Protein AF-A0A2A4N5F2-F1 (afdb_monomer_lite)

Secondary structure (DSSP, 8-state):
---SHHHHHHHHHHHHHHHHHHHTT--TTS-----PPS-S-HHHHHHHHHHHHHHHHHHHHHHHHHHHHHHHHHTHHHHHHHHHHHHTTSTT--EEEEEE-HHHHHHHHTT--SSHHHHHHHHHHS--S---EEEEEEEEE-TTTTTPEEEEEEEEEE--

Foldseek 3Di:
DPDPPVVVVVVVVVVVVVVVVVVVDDPVPDDDDDPDDDDDDVPVVVVVVVVVVVVVVVVSVVVVLVVQCVVLVVVAPVSNVVSLVVCVPPPPRFKDKDFFAPVLVVCVVVVVDPAVVVSVVVRVPDPDPDRQKMWMKGWDFDPVPPGDTGIGTDDMGGRD

Radius of gyration: 21.72 Å; chains: 1; bounding box: 64×38×48 Å

pLDDT: mean 71.68, std 21.58, range [31.59, 96.94]

Structure (mmCIF, N/CA/C/O backbone):
data_AF-A0A2A4N5F2-F1
#
_entry.id   AF-A0A2A4N5F2-F1
#
loop_
_atom_site.group_PDB
_atom_site.id
_atom_site.type_symbol
_atom_site.label_atom_id
_atom_site.label_alt_id
_atom_site.label_comp_id
_atom_site.label_asym_id
_atom_site.label_entity_id
_atom_site.label_seq_id
_atom_site.pdbx_PDB_ins_code
_atom_site.Cartn_x
_atom_site.Cartn_y
_atom_site.Cartn_z
_atom_site.occupancy
_atom_site.B_iso_or_equiv
_atom_site.auth_seq_id
_atom_site.auth_comp_id
_atom_site.auth_asym_id
_atom_site.auth_atom_id
_atom_site.pdbx_PDB_model_num
ATOM 1 N N . MET A 1 1 ? 19.653 -23.773 14.027 1.00 37.72 1 MET A N 1
ATOM 2 C CA . MET A 1 1 ? 19.867 -23.355 12.624 1.00 37.72 1 MET A CA 1
ATOM 3 C C . MET A 1 1 ? 19.756 -21.825 12.541 1.00 37.72 1 MET A C 1
ATOM 5 O O . MET A 1 1 ? 18.744 -21.321 12.099 1.00 37.72 1 MET A O 1
ATOM 9 N N . TYR A 1 2 ? 20.758 -21.073 13.028 1.00 33.44 2 TYR A N 1
ATOM 10 C CA . TYR A 1 2 ? 20.730 -19.591 13.103 1.00 33.44 2 TYR A CA 1
ATOM 11 C C . TYR A 1 2 ? 22.106 -18.979 12.778 1.00 33.44 2 TYR A C 1
ATOM 13 O O . TYR A 1 2 ? 22.687 -18.255 13.579 1.00 33.44 2 TYR A O 1
ATOM 21 N N . ARG A 1 3 ? 22.701 -19.325 11.627 1.00 31.59 3 ARG A N 1
ATOM 22 C CA . ARG A 1 3 ? 24.063 -18.856 11.278 1.00 31.59 3 ARG A CA 1
ATOM 23 C C . ARG A 1 3 ? 24.206 -18.253 9.873 1.00 31.59 3 ARG A C 1
ATOM 25 O O . ARG A 1 3 ? 25.315 -17.908 9.480 1.00 31.59 3 ARG A O 1
ATOM 32 N N . LEU A 1 4 ? 23.103 -18.080 9.141 1.00 35.56 4 LEU A N 1
ATOM 33 C CA . LEU A 1 4 ? 23.112 -17.549 7.767 1.00 35.56 4 LEU A CA 1
ATOM 34 C C . LEU A 1 4 ? 22.687 -16.073 7.661 1.00 35.56 4 LEU A C 1
ATOM 36 O O . LEU A 1 4 ? 23.169 -15.375 6.776 1.00 35.56 4 LEU A O 1
ATOM 40 N N . ILE A 1 5 ? 21.899 -15.555 8.609 1.00 41.53 5 ILE A N 1
ATOM 41 C CA . ILE A 1 5 ? 21.384 -14.171 8.565 1.00 41.53 5 ILE A CA 1
ATOM 42 C C . ILE A 1 5 ? 22.496 -13.138 8.853 1.00 41.53 5 ILE A C 1
ATOM 44 O O . ILE A 1 5 ? 22.580 -12.100 8.206 1.00 41.53 5 ILE A O 1
ATOM 48 N N . GLY A 1 6 ? 23.439 -13.446 9.752 1.00 35.34 6 GLY A N 1
ATOM 49 C CA . GLY A 1 6 ? 24.455 -12.479 10.198 1.00 35.34 6 GLY A CA 1
ATOM 50 C C . GLY A 1 6 ? 25.609 -12.190 9.224 1.00 35.34 6 GLY A C 1
ATOM 51 O O . GLY A 1 6 ? 26.359 -11.243 9.448 1.00 35.34 6 GLY A O 1
ATOM 52 N N . LYS A 1 7 ? 25.814 -12.994 8.170 1.00 42.78 7 LYS A N 1
ATOM 53 C CA . LYS A 1 7 ? 26.859 -12.723 7.155 1.00 42.78 7 LYS A CA 1
ATOM 54 C C . LYS A 1 7 ? 26.345 -11.834 6.021 1.00 42.78 7 LYS A C 1
ATOM 56 O O . LYS A 1 7 ? 27.071 -10.943 5.597 1.00 42.78 7 LYS A O 1
ATOM 61 N N . SER A 1 8 ? 25.101 -12.044 5.591 1.00 41.69 8 SER A N 1
ATOM 62 C CA . SER A 1 8 ? 24.450 -11.228 4.559 1.00 41.69 8 SER A CA 1
ATOM 63 C C . SER A 1 8 ? 24.209 -9.793 5.044 1.00 41.69 8 SER A C 1
ATOM 65 O O . SER A 1 8 ? 24.555 -8.852 4.337 1.00 41.69 8 SER A O 1
ATOM 67 N N . LEU A 1 9 ? 23.760 -9.620 6.296 1.00 44.53 9 LEU A N 1
ATOM 68 C CA . LEU A 1 9 ? 23.542 -8.294 6.887 1.00 44.53 9 LEU A CA 1
ATOM 69 C C . LEU A 1 9 ? 24.827 -7.451 6.981 1.00 44.53 9 LEU A C 1
ATOM 71 O O . LEU A 1 9 ? 24.794 -6.259 6.702 1.00 44.53 9 LEU A O 1
ATOM 75 N N . ARG A 1 10 ? 25.970 -8.057 7.345 1.00 44.69 10 ARG A N 1
ATOM 76 C CA . ARG A 1 10 ? 27.255 -7.338 7.459 1.00 44.69 10 ARG A CA 1
ATOM 77 C C . ARG A 1 10 ? 27.772 -6.841 6.110 1.00 44.69 10 ARG A C 1
ATOM 79 O O . ARG A 1 10 ? 28.053 -5.658 5.982 1.00 44.69 10 ARG A O 1
ATOM 86 N N . HIS A 1 11 ? 27.805 -7.712 5.101 1.00 49.88 11 HIS A N 1
ATOM 87 C CA . HIS A 1 11 ? 28.206 -7.318 3.746 1.00 49.88 11 HIS A CA 1
ATOM 88 C C . HIS A 1 11 ? 27.310 -6.217 3.159 1.00 49.88 11 HIS A C 1
ATOM 90 O O . HIS A 1 11 ? 27.779 -5.369 2.407 1.00 49.88 11 HIS A O 1
ATOM 96 N N . PHE A 1 12 ? 26.026 -6.212 3.515 1.00 48.84 12 PHE A N 1
ATOM 97 C CA . PHE A 1 12 ? 25.067 -5.229 3.028 1.00 48.84 12 PHE A CA 1
ATOM 98 C C . PHE A 1 12 ? 25.164 -3.870 3.739 1.00 48.84 12 PHE A C 1
ATOM 100 O O . PHE A 1 12 ? 25.027 -2.833 3.092 1.00 48.84 12 PHE A O 1
ATOM 107 N N . LEU A 1 13 ? 25.448 -3.847 5.046 1.00 52.41 13 LEU A N 1
ATOM 108 C CA . LEU A 1 13 ? 25.746 -2.607 5.776 1.00 52.41 13 LEU A CA 1
ATOM 109 C C . LEU A 1 13 ? 27.029 -1.943 5.252 1.00 52.41 13 LEU A C 1
ATOM 111 O O . LEU A 1 13 ? 27.042 -0.729 5.033 1.00 52.41 13 LEU A O 1
ATOM 115 N N . ASP A 1 14 ? 28.061 -2.742 4.968 1.00 55.38 14 ASP A N 1
ATOM 116 C CA . ASP A 1 14 ? 29.290 -2.268 4.320 1.00 55.38 14 ASP A CA 1
ATOM 117 C C . ASP A 1 14 ? 28.988 -1.669 2.937 1.00 55.38 14 ASP A C 1
ATOM 119 O O . ASP A 1 14 ? 29.508 -0.614 2.573 1.00 55.38 14 ASP A O 1
ATOM 123 N N . PHE A 1 15 ? 28.068 -2.279 2.188 1.00 54.47 15 PHE A N 1
ATOM 124 C CA . PHE A 1 15 ? 27.641 -1.778 0.886 1.00 54.47 15 PHE A CA 1
ATOM 125 C C . PHE A 1 15 ? 26.790 -0.491 0.962 1.00 54.47 15 PHE A C 1
ATOM 127 O O . PHE A 1 15 ? 27.029 0.441 0.192 1.00 54.47 15 PHE A O 1
ATOM 134 N N . LYS A 1 16 ? 25.855 -0.369 1.921 1.00 50.53 16 LYS A N 1
ATOM 135 C CA . LYS A 1 16 ? 25.121 0.889 2.196 1.00 50.53 16 LYS A CA 1
ATOM 136 C C . LYS A 1 16 ? 26.089 2.035 2.529 1.00 50.53 16 LYS A C 1
ATOM 138 O O . LYS A 1 16 ? 25.914 3.150 2.037 1.00 50.53 16 LYS A O 1
ATOM 143 N N . SER A 1 17 ? 27.131 1.752 3.315 1.00 54.84 17 SER A N 1
ATOM 144 C CA . SER A 1 17 ? 28.206 2.705 3.625 1.00 54.84 17 SER A CA 1
ATOM 145 C C . SER A 1 17 ? 28.977 3.134 2.367 1.00 54.84 17 SER A C 1
ATOM 147 O O . SER A 1 17 ? 29.150 4.330 2.124 1.00 54.84 17 SER A O 1
ATOM 149 N N . LEU A 1 18 ? 29.357 2.182 1.504 1.00 53.16 18 LEU A N 1
ATOM 150 C CA . LEU A 1 18 ? 30.004 2.474 0.219 1.00 53.16 18 LEU A CA 1
ATOM 151 C C . LEU A 1 18 ? 29.131 3.353 -0.691 1.00 53.16 18 LEU A C 1
ATOM 153 O O . LEU A 1 18 ? 29.631 4.320 -1.2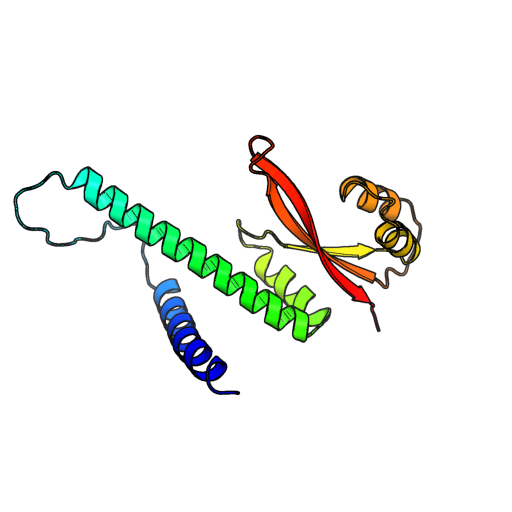60 1.00 53.16 18 LEU A O 1
ATOM 157 N N . LEU A 1 19 ? 27.827 3.089 -0.793 1.00 50.78 19 LEU A N 1
ATOM 158 C CA . LEU A 1 19 ? 26.925 3.889 -1.628 1.00 50.78 19 LEU A CA 1
ATOM 159 C C . LEU A 1 19 ? 26.701 5.312 -1.115 1.00 50.78 19 LEU A C 1
ATOM 161 O O . LEU A 1 19 ? 26.592 6.233 -1.924 1.00 50.78 19 LEU A O 1
ATOM 165 N N . ASN A 1 20 ? 26.656 5.517 0.202 1.00 51.72 20 ASN A N 1
ATOM 166 C CA . ASN A 1 20 ? 26.585 6.865 0.772 1.00 51.72 20 ASN A CA 1
ATOM 167 C C . ASN A 1 20 ? 27.837 7.685 0.426 1.00 51.72 20 ASN A C 1
ATOM 169 O O . ASN A 1 20 ? 27.733 8.883 0.168 1.00 51.72 20 ASN A O 1
ATOM 173 N N . ASN A 1 21 ? 28.996 7.032 0.324 1.00 45.31 21 ASN A N 1
ATOM 174 C CA . ASN A 1 21 ? 30.224 7.667 -0.150 1.00 45.31 21 ASN A CA 1
ATOM 175 C C . ASN A 1 21 ? 30.192 7.940 -1.669 1.00 45.31 21 ASN A C 1
ATOM 177 O O . ASN A 1 21 ? 30.692 8.971 -2.110 1.00 45.31 21 ASN A O 1
ATOM 181 N N . VAL A 1 22 ? 29.556 7.074 -2.470 1.00 50.47 22 VAL A N 1
ATOM 182 C CA . VAL A 1 22 ? 29.429 7.241 -3.935 1.00 50.47 22 VAL A CA 1
ATOM 183 C C . VAL A 1 22 ? 28.393 8.305 -4.328 1.00 50.47 22 VAL A C 1
ATOM 185 O O . VAL A 1 22 ? 28.638 9.076 -5.257 1.00 50.47 22 VAL A O 1
ATOM 188 N N . LYS A 1 23 ? 27.269 8.424 -3.604 1.00 45.59 23 LYS A N 1
ATOM 189 C CA . LYS A 1 23 ? 26.252 9.479 -3.819 1.00 45.59 23 LYS A CA 1
ATOM 190 C C . LYS A 1 23 ? 26.819 10.899 -3.686 1.00 45.59 23 LYS A C 1
ATOM 192 O O . LYS A 1 23 ? 26.253 11.820 -4.264 1.00 45.59 23 LYS A O 1
ATOM 197 N N . ASN A 1 24 ? 27.943 11.062 -2.988 1.00 46.03 24 ASN A N 1
ATOM 198 C CA . ASN A 1 24 ? 28.620 12.345 -2.804 1.00 46.03 24 ASN A CA 1
ATOM 199 C C . ASN A 1 24 ? 29.729 12.625 -3.838 1.00 46.03 24 ASN A C 1
ATOM 201 O O . ASN A 1 24 ? 30.406 13.643 -3.714 1.00 46.03 24 ASN A O 1
ATOM 205 N N . GLY A 1 25 ? 29.954 11.755 -4.835 1.00 39.91 25 GLY A N 1
ATOM 206 C CA . GLY A 1 25 ? 31.175 11.842 -5.646 1.00 39.91 25 GLY A CA 1
ATOM 207 C C . GLY A 1 25 ? 31.132 11.321 -7.081 1.00 39.91 25 GLY A C 1
ATOM 208 O O . GLY A 1 25 ? 32.193 11.246 -7.694 1.00 39.91 25 GLY A O 1
ATOM 209 N N . PHE A 1 26 ? 29.974 10.975 -7.649 1.00 42.62 26 PHE A N 1
ATOM 210 C CA . PHE A 1 26 ? 29.913 10.544 -9.050 1.00 42.62 26 PHE A CA 1
ATOM 211 C C . PHE A 1 26 ? 29.409 11.662 -9.967 1.00 42.62 26 PHE A C 1
ATOM 213 O O . PHE A 1 26 ? 28.214 11.810 -10.217 1.00 42.62 26 PHE A O 1
ATOM 220 N N . ASP A 1 27 ? 30.347 12.471 -10.459 1.00 41.41 27 ASP A N 1
ATOM 221 C CA . ASP A 1 27 ? 30.099 13.451 -11.514 1.00 41.41 27 ASP A CA 1
ATOM 222 C C . ASP A 1 27 ? 29.898 12.714 -12.850 1.00 41.41 27 ASP A C 1
ATOM 224 O O . ASP A 1 27 ? 30.848 12.357 -13.547 1.00 41.41 27 ASP A O 1
ATOM 228 N N . THR A 1 28 ? 28.637 12.457 -13.205 1.00 47.81 28 THR A N 1
ATOM 229 C CA . THR A 1 28 ? 28.237 11.774 -14.448 1.00 47.81 28 THR A CA 1
ATOM 230 C C . THR A 1 28 ? 28.518 12.594 -15.714 1.00 47.81 28 THR A C 1
ATOM 232 O O . THR A 1 28 ? 28.169 12.154 -16.808 1.00 47.81 28 THR A O 1
ATOM 235 N N . SER A 1 29 ? 29.105 13.793 -15.604 1.00 41.56 29 SER A N 1
ATOM 236 C CA . SER A 1 29 ? 29.435 14.644 -16.753 1.00 41.56 29 SER A CA 1
ATOM 237 C C . SER A 1 29 ? 30.760 14.289 -17.435 1.00 41.56 29 SER A C 1
ATOM 239 O O . SER A 1 29 ? 31.066 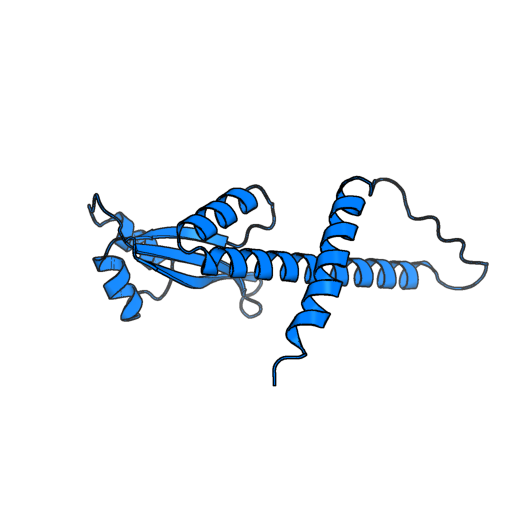14.846 -18.492 1.00 41.56 29 SER A O 1
ATOM 241 N N . LYS A 1 30 ? 31.546 13.354 -16.878 1.00 41.03 30 LYS A N 1
ATOM 242 C CA . LYS A 1 30 ? 32.834 12.939 -17.449 1.00 41.03 30 LYS A CA 1
ATOM 243 C C . LYS A 1 30 ? 32.856 11.442 -17.774 1.00 41.03 30 LYS A C 1
ATOM 245 O O . LYS A 1 30 ? 32.517 10.632 -16.913 1.00 41.03 30 LYS A O 1
ATOM 250 N N . PRO A 1 31 ? 33.273 11.050 -18.993 1.00 39.03 31 PRO A N 1
ATOM 251 C CA . PRO A 1 31 ? 33.452 9.643 -19.330 1.00 39.03 31 PRO A CA 1
ATOM 252 C C . PRO A 1 31 ? 34.542 9.025 -18.444 1.00 39.03 31 PRO A C 1
ATOM 254 O O . PRO A 1 31 ? 35.573 9.652 -18.195 1.00 39.03 31 PRO A O 1
ATOM 257 N N . LEU A 1 32 ? 34.326 7.791 -17.975 1.00 42.25 32 LEU A N 1
ATOM 258 C CA . LEU A 1 32 ? 35.373 7.034 -17.291 1.00 42.25 32 LEU A CA 1
ATOM 259 C C . LEU A 1 32 ? 36.506 6.731 -18.277 1.00 42.25 32 LEU A C 1
ATOM 261 O O . LEU A 1 32 ? 36.336 5.952 -19.214 1.00 42.25 32 LEU A O 1
ATOM 265 N N . SER A 1 33 ? 37.681 7.305 -18.037 1.00 35.84 33 SER A N 1
ATOM 266 C CA . SER A 1 33 ? 38.900 6.940 -18.755 1.00 35.84 33 SER A CA 1
ATOM 267 C C . SER A 1 33 ? 39.417 5.595 -18.241 1.00 35.84 33 SER A C 1
ATOM 269 O O . SER A 1 33 ? 40.090 5.542 -17.213 1.00 35.84 33 SER A O 1
ATOM 271 N N . ILE A 1 34 ? 39.117 4.505 -18.949 1.00 40.62 34 ILE A N 1
ATOM 272 C CA . ILE A 1 34 ? 39.754 3.200 -18.723 1.00 40.62 34 ILE A CA 1
ATOM 273 C C . ILE A 1 34 ? 40.867 3.047 -19.773 1.00 40.62 34 ILE A C 1
ATOM 275 O O . ILE A 1 34 ? 40.564 3.099 -20.967 1.00 40.62 34 ILE A O 1
ATOM 279 N N . PRO A 1 35 ? 42.148 2.881 -19.388 1.00 34.69 35 PRO A N 1
ATOM 280 C CA . PRO A 1 35 ? 43.236 2.719 -20.342 1.00 34.69 35 PRO A CA 1
ATOM 281 C C . PRO A 1 35 ? 43.181 1.302 -20.926 1.00 34.69 35 PRO A C 1
ATOM 283 O O . PRO A 1 35 ? 43.784 0.371 -20.401 1.00 34.69 35 PRO A O 1
ATOM 286 N N . MET A 1 36 ? 42.420 1.126 -22.002 1.00 38.59 36 MET A N 1
ATOM 287 C CA . MET A 1 36 ? 42.421 -0.103 -22.793 1.00 38.59 36 MET A CA 1
ATOM 288 C C . MET A 1 36 ? 43.436 0.062 -23.927 1.00 38.59 36 MET A C 1
ATOM 290 O O . MET A 1 36 ? 43.326 0.979 -24.741 1.00 38.59 36 MET A O 1
ATOM 294 N N . GLY A 1 37 ? 44.457 -0.798 -23.932 1.00 38.69 37 GLY A N 1
ATOM 295 C CA . GLY A 1 37 ? 45.488 -0.852 -24.968 1.00 38.69 37 GLY A CA 1
ATOM 296 C C . GLY A 1 37 ? 44.923 -1.118 -26.371 1.00 38.69 37 GLY A C 1
ATOM 297 O O . GLY A 1 37 ? 43.734 -1.401 -26.533 1.00 38.69 37 GLY A O 1
ATOM 298 N N . PRO A 1 38 ? 45.765 -1.003 -27.409 1.00 47.34 38 PRO A 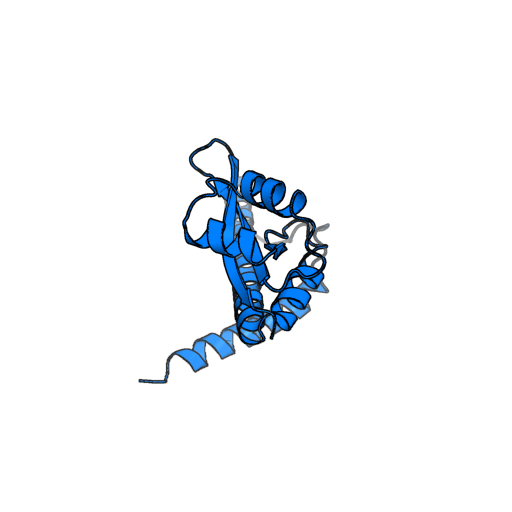N 1
ATOM 299 C CA . PRO A 1 38 ? 45.297 -0.984 -28.782 1.00 47.34 38 PRO A CA 1
ATOM 300 C C . PRO A 1 38 ? 44.776 -2.367 -29.188 1.00 47.34 38 PRO A C 1
ATOM 302 O O . PRO A 1 38 ? 45.405 -3.374 -28.872 1.00 47.34 38 PRO A O 1
ATOM 305 N N . LEU A 1 39 ? 43.705 -2.365 -29.992 1.00 48.00 39 LEU A N 1
ATOM 306 C CA . LEU A 1 39 ? 43.138 -3.474 -30.784 1.00 48.00 39 LEU A CA 1
ATOM 307 C C . LEU A 1 39 ? 41.941 -4.223 -30.162 1.00 48.00 39 LEU A C 1
ATOM 309 O O . LEU A 1 39 ? 42.124 -5.269 -29.546 1.00 48.00 39 LEU A O 1
ATOM 313 N N . SER A 1 40 ? 40.711 -3.740 -30.422 1.00 43.97 40 SER A N 1
ATOM 314 C CA . SER A 1 40 ? 39.467 -4.518 -30.695 1.00 43.97 40 SER A CA 1
ATOM 315 C C . SER A 1 40 ? 38.223 -3.599 -30.686 1.00 43.97 40 SER A C 1
ATOM 317 O O . SER A 1 40 ? 38.358 -2.454 -30.265 1.00 43.97 40 SER A O 1
ATOM 319 N N . PRO A 1 41 ? 37.036 -3.998 -31.199 1.00 39.53 41 PRO A N 1
ATOM 320 C CA . PRO A 1 41 ? 35.898 -3.088 -31.405 1.00 39.53 41 PRO A CA 1
ATOM 321 C C . PRO A 1 41 ? 35.268 -2.663 -30.063 1.00 39.53 41 PRO A C 1
ATOM 323 O O . PRO A 1 41 ? 34.353 -3.294 -29.545 1.00 39.53 41 PRO A O 1
ATOM 326 N N . ILE A 1 42 ? 35.805 -1.588 -29.478 1.00 41.12 42 ILE A N 1
ATOM 327 C CA . ILE A 1 42 ? 35.524 -1.115 -28.110 1.00 41.12 42 ILE A CA 1
ATOM 328 C C . ILE A 1 42 ? 34.085 -0.600 -27.929 1.00 41.12 42 ILE A C 1
ATOM 330 O O . ILE A 1 42 ? 33.580 -0.621 -26.809 1.00 41.12 42 ILE A O 1
ATOM 334 N N . ASN A 1 43 ? 33.392 -0.187 -28.993 1.00 41.72 43 ASN A N 1
ATOM 335 C CA . ASN A 1 43 ? 32.075 0.446 -28.852 1.00 41.72 43 ASN A CA 1
ATOM 336 C C . ASN A 1 43 ? 30.997 -0.519 -28.324 1.00 41.72 43 ASN A C 1
ATOM 338 O O . ASN A 1 43 ? 30.219 -0.127 -27.456 1.00 41.72 43 ASN A O 1
ATOM 342 N N . ASP A 1 44 ? 30.994 -1.778 -28.773 1.00 46.53 44 ASP A N 1
ATOM 343 C CA . ASP A 1 44 ? 30.000 -2.766 -28.329 1.00 46.53 44 ASP A CA 1
ATOM 344 C C . ASP A 1 44 ? 30.311 -3.301 -26.926 1.00 46.53 44 ASP A C 1
ATOM 346 O O . ASP A 1 44 ? 29.411 -3.450 -26.103 1.00 46.53 44 ASP A O 1
ATOM 350 N N . LEU A 1 45 ? 31.589 -3.526 -26.601 1.00 42.19 45 LEU A N 1
ATOM 351 C CA . LEU A 1 45 ? 31.979 -4.047 -25.288 1.00 42.19 45 LEU A CA 1
ATOM 352 C C . LEU A 1 45 ? 31.836 -2.993 -24.181 1.00 42.19 45 LEU A C 1
ATOM 354 O O . LEU A 1 45 ? 31.374 -3.313 -23.088 1.00 42.19 45 LEU A O 1
ATOM 358 N N . ALA A 1 46 ? 32.171 -1.730 -24.462 1.00 43.41 46 ALA A N 1
ATOM 359 C CA . ALA A 1 46 ? 31.919 -0.633 -23.531 1.00 43.41 46 ALA A CA 1
ATOM 360 C C . ALA A 1 46 ? 30.412 -0.430 -23.305 1.00 43.41 46 ALA A C 1
ATOM 362 O O . ALA A 1 46 ? 29.992 -0.243 -22.164 1.00 43.41 46 ALA A O 1
ATOM 363 N N . GLY A 1 47 ? 29.595 -0.531 -24.362 1.00 42.28 47 GLY A N 1
ATOM 364 C CA . GLY A 1 47 ? 28.135 -0.454 -24.268 1.00 42.28 47 GLY A CA 1
ATOM 365 C C . GLY A 1 47 ? 27.531 -1.567 -23.407 1.00 42.28 47 GLY A C 1
ATOM 366 O O . GLY A 1 47 ? 26.717 -1.282 -22.530 1.00 42.28 47 GLY A O 1
ATOM 367 N N . VAL A 1 48 ? 27.973 -2.815 -23.599 1.00 46.31 48 VAL A N 1
ATOM 368 C CA . VAL A 1 48 ? 27.533 -3.974 -22.802 1.00 46.31 48 VAL A CA 1
ATOM 369 C C . VAL A 1 48 ? 27.967 -3.849 -21.341 1.00 46.31 48 VAL A C 1
ATOM 371 O O . VAL A 1 48 ? 27.151 -4.071 -20.450 1.00 46.31 48 VAL A O 1
ATOM 374 N N . LEU A 1 49 ? 29.209 -3.430 -21.074 1.00 44.16 49 LEU A N 1
ATOM 375 C CA . LEU A 1 49 ? 29.690 -3.221 -19.706 1.00 44.16 49 LEU A CA 1
ATOM 376 C C . LEU A 1 49 ? 28.904 -2.104 -19.005 1.00 44.16 49 LEU A C 1
ATOM 378 O O . LEU A 1 49 ? 28.428 -2.308 -17.893 1.00 44.16 49 LEU A O 1
ATOM 382 N N . ILE A 1 50 ? 28.694 -0.953 -19.654 1.00 51.22 50 ILE A N 1
ATOM 383 C CA . ILE A 1 50 ? 27.898 0.155 -19.094 1.00 51.22 50 ILE A CA 1
ATOM 384 C C . ILE A 1 50 ? 26.457 -0.286 -18.801 1.00 51.22 50 ILE A C 1
ATOM 386 O O . ILE A 1 50 ? 25.913 0.066 -17.753 1.00 51.22 50 ILE A O 1
ATOM 390 N N . GLN A 1 51 ? 25.835 -1.061 -19.694 1.00 49.09 51 GLN A N 1
ATOM 391 C CA . GLN A 1 51 ? 24.485 -1.590 -19.484 1.00 49.09 51 GLN A CA 1
ATOM 392 C C . GLN A 1 51 ? 24.432 -2.579 -18.320 1.00 49.09 51 GLN A C 1
ATOM 394 O O . GLN A 1 51 ? 23.533 -2.477 -17.491 1.00 49.09 51 GLN A O 1
ATOM 399 N N . GLN A 1 52 ? 25.403 -3.487 -18.217 1.00 52.75 52 GLN A N 1
ATOM 400 C CA . GLN A 1 52 ? 25.469 -4.452 -17.123 1.00 52.75 52 GLN A CA 1
ATOM 401 C C . GLN A 1 52 ? 25.664 -3.747 -15.774 1.00 52.75 52 GLN A C 1
ATOM 403 O O . GLN A 1 52 ? 24.869 -3.952 -14.864 1.00 52.75 52 GLN A O 1
ATOM 408 N N . TYR A 1 53 ? 26.610 -2.805 -15.685 1.00 57.38 53 TYR A N 1
ATOM 409 C CA . TYR A 1 53 ? 26.795 -1.976 -14.489 1.00 57.38 53 TYR A CA 1
ATOM 410 C C . TYR A 1 53 ? 25.543 -1.162 -14.127 1.00 57.38 53 TYR A C 1
ATOM 412 O O . TYR A 1 53 ? 25.245 -0.982 -12.948 1.00 57.38 53 TYR A O 1
ATOM 420 N N . SER A 1 54 ? 24.804 -0.666 -15.124 1.00 60.28 54 SER A N 1
ATOM 421 C CA . SER A 1 54 ? 23.569 0.096 -14.896 1.00 60.28 54 SER A CA 1
ATOM 422 C C . SER A 1 54 ? 22.428 -0.785 -14.385 1.00 60.28 54 SER A C 1
ATOM 424 O O . SER A 1 54 ? 21.715 -0.375 -13.470 1.00 60.28 54 SER A O 1
ATOM 426 N N . ASN A 1 55 ? 22.274 -1.989 -14.939 1.00 61.28 55 ASN A N 1
ATOM 427 C CA . ASN A 1 55 ? 21.261 -2.955 -14.513 1.00 61.28 55 ASN A CA 1
ATOM 428 C C . ASN A 1 55 ? 21.545 -3.468 -13.098 1.00 61.28 55 ASN A C 1
ATOM 430 O O . ASN A 1 55 ? 20.642 -3.456 -12.264 1.00 61.28 55 ASN A O 1
ATOM 434 N N . ASP A 1 56 ? 22.800 -3.817 -12.805 1.00 65.00 56 ASP A N 1
ATOM 435 C CA . ASP A 1 56 ? 23.227 -4.263 -11.475 1.00 65.00 56 ASP A CA 1
ATOM 436 C C . ASP A 1 56 ? 22.977 -3.164 -10.429 1.00 65.00 56 ASP A C 1
ATOM 438 O O . ASP A 1 56 ? 22.506 -3.423 -9.318 1.00 65.00 56 ASP A O 1
ATOM 442 N N . LEU A 1 57 ? 23.236 -1.903 -10.790 1.00 65.69 57 LEU A N 1
ATOM 443 C CA . LEU A 1 57 ? 22.977 -0.754 -9.926 1.00 65.69 57 LEU A CA 1
ATOM 444 C C . LEU A 1 57 ? 21.472 -0.515 -9.725 1.00 65.69 57 LEU A C 1
ATOM 446 O O . LEU A 1 57 ? 21.050 -0.186 -8.615 1.00 65.69 57 LEU A O 1
ATOM 450 N N . GLU A 1 58 ? 20.648 -0.691 -10.759 1.00 67.44 58 GLU A N 1
ATOM 451 C CA . GLU A 1 58 ? 19.194 -0.544 -10.657 1.00 67.44 58 GLU A CA 1
ATOM 452 C C . GLU A 1 58 ? 18.549 -1.650 -9.810 1.00 67.44 58 GLU A C 1
ATOM 454 O O . GLU A 1 58 ? 17.748 -1.333 -8.926 1.00 67.44 58 GLU A O 1
ATOM 459 N N . GLU A 1 59 ? 18.948 -2.909 -10.003 1.00 70.06 59 GLU A N 1
ATOM 460 C CA . GLU A 1 59 ? 18.526 -4.040 -9.166 1.00 70.06 59 GLU A CA 1
ATOM 461 C C . GLU A 1 59 ? 18.903 -3.799 -7.700 1.00 70.06 59 GLU A C 1
ATOM 463 O O . GLU A 1 59 ? 18.088 -3.960 -6.790 1.00 70.06 59 GLU A O 1
ATOM 468 N N . THR A 1 60 ? 20.117 -3.306 -7.470 1.00 67.31 60 THR A N 1
ATOM 469 C CA . THR A 1 60 ? 20.608 -3.012 -6.126 1.00 67.31 60 THR A CA 1
ATOM 470 C C . THR A 1 60 ? 19.826 -1.882 -5.446 1.00 67.31 60 THR A C 1
ATOM 472 O O . THR A 1 60 ? 19.515 -1.965 -4.254 1.00 67.31 60 THR A O 1
ATOM 475 N N . ILE A 1 61 ? 19.469 -0.826 -6.186 1.00 71.56 61 ILE A N 1
ATOM 476 C CA . ILE A 1 61 ? 18.588 0.233 -5.674 1.00 71.56 61 ILE A CA 1
ATOM 477 C C . ILE A 1 61 ? 17.216 -0.346 -5.319 1.00 71.56 61 ILE A C 1
ATOM 479 O O . ILE A 1 61 ? 16.667 -0.006 -4.272 1.00 71.56 61 ILE A O 1
ATOM 483 N N . GLU A 1 62 ? 16.661 -1.223 -6.156 1.00 76.88 62 GLU A N 1
ATOM 484 C CA . GLU A 1 62 ? 15.369 -1.850 -5.880 1.00 76.88 62 GLU A CA 1
ATOM 485 C C . GLU A 1 62 ? 15.422 -2.720 -4.617 1.00 76.88 62 GLU A C 1
ATOM 487 O O . GLU A 1 62 ? 14.534 -2.601 -3.772 1.00 76.88 62 GLU A O 1
ATOM 492 N N . MET A 1 63 ? 16.490 -3.499 -4.419 1.00 73.81 63 MET A N 1
ATOM 493 C CA . MET A 1 63 ? 16.710 -4.264 -3.185 1.00 73.81 63 MET A CA 1
ATOM 494 C C . MET A 1 63 ? 16.764 -3.374 -1.937 1.00 73.81 63 MET A C 1
ATOM 496 O O . MET A 1 63 ? 16.161 -3.711 -0.918 1.00 73.81 63 MET A O 1
ATOM 500 N N . LEU A 1 64 ? 17.458 -2.234 -2.007 1.00 74.69 64 LEU A N 1
ATOM 501 C CA . LEU A 1 64 ? 17.535 -1.280 -0.896 1.00 74.69 64 LEU A CA 1
ATOM 502 C C . LEU A 1 64 ? 16.156 -0.733 -0.525 1.00 74.69 64 LEU A C 1
ATOM 504 O O . LEU A 1 64 ? 15.807 -0.722 0.653 1.00 74.69 64 LEU A O 1
ATOM 508 N N . VAL A 1 65 ? 15.359 -0.354 -1.526 1.00 81.69 65 VAL A N 1
ATOM 509 C CA . VAL A 1 65 ? 13.992 0.142 -1.321 1.00 81.69 65 VAL A CA 1
ATOM 510 C C . VAL A 1 65 ? 13.091 -0.940 -0.715 1.00 81.69 65 VAL A C 1
ATOM 512 O O . VAL A 1 65 ? 12.304 -0.634 0.178 1.00 81.69 65 VAL A O 1
ATOM 515 N N . GLN A 1 66 ? 13.207 -2.204 -1.146 1.00 83.06 66 GLN A N 1
ATOM 516 C CA . GLN A 1 66 ? 12.443 -3.304 -0.536 1.00 83.06 66 GLN A CA 1
ATOM 517 C C . GLN A 1 66 ? 12.817 -3.524 0.933 1.00 83.06 66 GLN A C 1
ATOM 519 O O . GLN A 1 66 ? 11.934 -3.760 1.754 1.00 83.06 66 GLN A O 1
ATOM 524 N N . GLN A 1 67 ? 14.106 -3.439 1.271 1.00 80.56 67 GLN A N 1
ATOM 525 C CA . GLN A 1 67 ? 14.573 -3.607 2.646 1.00 80.56 67 GLN A CA 1
ATOM 526 C C . GLN A 1 67 ? 14.105 -2.457 3.544 1.00 80.56 67 GLN A C 1
ATOM 528 O O . GLN A 1 67 ? 13.580 -2.709 4.624 1.00 80.56 67 GLN A O 1
ATOM 533 N N . GLU A 1 68 ? 14.237 -1.209 3.087 1.00 84.69 68 GLU A N 1
ATOM 534 C CA . GLU A 1 68 ? 13.714 -0.042 3.812 1.00 84.69 68 GLU A CA 1
ATOM 535 C C . GLU A 1 68 ? 12.199 -0.141 4.013 1.00 84.69 68 GLU A C 1
ATOM 537 O O . GLU A 1 68 ? 11.691 0.188 5.082 1.00 84.69 68 GLU A O 1
ATOM 542 N N . LEU A 1 69 ? 11.467 -0.652 3.017 1.00 89.94 69 LEU A N 1
ATOM 543 C CA . LEU A 1 69 ? 10.041 -0.906 3.166 1.00 89.94 69 LEU A CA 1
ATOM 544 C C . LEU A 1 69 ? 9.751 -2.017 4.185 1.00 89.94 69 LEU A C 1
ATOM 546 O O . LEU A 1 69 ? 8.773 -1.916 4.923 1.00 89.94 69 LEU A O 1
ATOM 550 N N . ALA A 1 70 ? 10.546 -3.088 4.211 1.00 88.00 70 ALA A N 1
ATOM 551 C CA . ALA A 1 70 ? 10.382 -4.176 5.172 1.00 88.00 70 ALA A CA 1
ATOM 552 C C . ALA A 1 70 ? 10.601 -3.683 6.611 1.00 88.00 70 ALA A C 1
ATOM 554 O O . ALA A 1 70 ? 9.744 -3.916 7.459 1.00 88.00 70 ALA A O 1
ATOM 555 N N . GLU A 1 71 ? 11.673 -2.923 6.846 1.00 86.62 71 GLU A N 1
ATOM 556 C CA . GLU A 1 71 ? 11.956 -2.257 8.127 1.00 86.62 71 GLU A CA 1
ATOM 557 C C . GLU A 1 71 ? 10.800 -1.318 8.520 1.00 86.62 71 GLU A C 1
ATOM 559 O O . GLU A 1 71 ? 10.258 -1.403 9.621 1.00 86.62 71 GLU A O 1
ATOM 564 N N . ALA A 1 72 ? 10.312 -0.504 7.579 1.00 90.00 72 ALA A N 1
ATOM 565 C CA . ALA A 1 72 ? 9.171 0.378 7.809 1.00 90.00 72 ALA A CA 1
ATOM 566 C C . ALA A 1 72 ? 7.872 -0.377 8.151 1.00 90.00 72 ALA A C 1
ATOM 568 O O . ALA A 1 72 ? 7.077 0.102 8.960 1.00 90.00 72 ALA A O 1
ATOM 569 N N . LYS A 1 73 ? 7.634 -1.552 7.547 1.00 92.06 73 LYS A N 1
ATOM 570 C CA . LYS A 1 73 ? 6.482 -2.415 7.862 1.00 92.06 73 LYS A CA 1
ATOM 571 C C . LYS A 1 73 ? 6.583 -3.000 9.276 1.00 92.06 73 LYS A C 1
ATOM 573 O O . LYS A 1 73 ? 5.546 -3.123 9.927 1.00 92.06 73 LYS A O 1
ATOM 578 N N . GLU A 1 74 ? 7.785 -3.323 9.760 1.00 92.00 74 GLU A N 1
ATOM 579 C CA . GLU A 1 74 ? 8.013 -3.771 11.146 1.00 92.00 74 GLU A CA 1
ATOM 580 C C . GLU A 1 74 ? 7.714 -2.660 12.166 1.00 92.00 74 GLU A C 1
ATOM 582 O O . GLU A 1 74 ? 7.127 -2.921 13.215 1.00 92.00 74 GLU A O 1
ATOM 587 N N . GLU A 1 75 ? 8.021 -1.407 11.826 1.00 91.31 75 GLU A N 1
ATOM 588 C CA . GLU A 1 75 ? 7.670 -0.219 12.619 1.00 91.31 75 GLU A CA 1
ATOM 589 C C . GLU A 1 75 ? 6.172 0.161 12.546 1.00 91.31 75 GLU A C 1
ATOM 591 O O . GLU A 1 75 ? 5.706 1.090 13.217 1.00 91.31 75 GLU A O 1
ATOM 596 N N . GLY A 1 76 ? 5.389 -0.555 11.734 1.00 92.50 76 GLY A N 1
ATOM 597 C CA . GLY A 1 76 ? 3.953 -0.357 11.576 1.00 92.50 76 GLY A CA 1
ATOM 598 C C . GLY A 1 76 ? 3.582 0.888 10.762 1.00 92.50 76 GLY A C 1
ATOM 599 O O . GLY A 1 76 ? 4.338 1.379 9.926 1.00 92.50 76 GLY A O 1
ATOM 600 N N . LEU A 1 77 ? 2.369 1.412 10.983 1.00 94.38 77 LEU A N 1
ATOM 601 C CA . LEU A 1 77 ? 1.805 2.483 10.146 1.00 94.38 77 LEU A CA 1
ATOM 602 C C . LEU A 1 77 ? 2.679 3.748 10.122 1.00 94.38 77 LEU A C 1
ATOM 604 O O . LEU A 1 77 ? 2.815 4.369 9.071 1.00 94.38 77 LEU A O 1
ATOM 608 N N . LYS A 1 78 ? 3.283 4.119 11.258 1.00 93.06 78 LYS A N 1
ATOM 609 C CA . LYS A 1 78 ? 4.150 5.303 11.344 1.00 93.06 78 LYS A CA 1
ATOM 610 C C . LYS A 1 78 ? 5.420 5.139 10.507 1.00 93.06 78 LYS A C 1
ATOM 612 O O . LYS A 1 78 ? 5.748 6.049 9.751 1.00 93.06 78 LYS A O 1
ATOM 617 N N . GLY A 1 79 ? 6.079 3.981 10.584 1.00 92.81 79 GLY A N 1
ATOM 618 C CA . GLY A 1 79 ? 7.260 3.689 9.768 1.00 92.81 79 GLY A CA 1
ATOM 619 C C . GLY A 1 79 ? 6.940 3.743 8.277 1.00 92.81 79 GLY A C 1
ATOM 620 O O . GLY A 1 79 ? 7.625 4.415 7.506 1.00 92.81 79 GLY A O 1
ATOM 621 N N . VAL A 1 80 ? 5.825 3.130 7.864 1.00 93.88 80 VAL A N 1
ATOM 622 C CA . VAL A 1 80 ? 5.378 3.161 6.461 1.00 93.88 80 VAL A CA 1
ATOM 623 C C . VAL A 1 80 ? 5.018 4.573 5.990 1.00 93.88 80 VAL A C 1
ATOM 625 O O . VAL A 1 80 ? 5.351 4.936 4.862 1.00 93.88 80 VAL A O 1
ATOM 628 N N . GLN A 1 81 ? 4.390 5.399 6.832 1.00 93.25 81 GLN A N 1
ATOM 629 C CA . GLN A 1 81 ? 4.138 6.810 6.515 1.00 93.25 81 GLN A CA 1
ATOM 630 C C . GLN A 1 81 ? 5.445 7.566 6.253 1.00 93.25 81 GLN A C 1
ATOM 632 O O . GLN A 1 81 ? 5.558 8.251 5.236 1.00 93.25 81 GLN A O 1
ATOM 637 N N . SER A 1 82 ? 6.444 7.401 7.124 1.00 91.00 82 SER A N 1
ATOM 638 C CA . SER A 1 82 ? 7.769 8.004 6.952 1.00 91.00 82 SER A CA 1
ATOM 639 C C . SER A 1 82 ? 8.468 7.505 5.688 1.00 91.00 82 SER A C 1
ATOM 641 O O . SER A 1 82 ? 9.009 8.312 4.933 1.00 91.00 82 SER A O 1
ATOM 643 N N . PHE A 1 83 ? 8.408 6.202 5.406 1.00 90.81 83 PHE A N 1
ATOM 644 C CA . PHE A 1 83 ? 8.963 5.615 4.187 1.00 90.81 83 PHE A CA 1
ATOM 645 C C . PHE A 1 83 ? 8.343 6.221 2.921 1.00 90.81 83 PHE A C 1
ATOM 647 O O . PHE A 1 83 ? 9.078 6.670 2.038 1.00 90.81 83 PHE A O 1
ATOM 654 N N . VAL A 1 84 ? 7.008 6.271 2.829 1.00 91.06 84 VAL A N 1
ATOM 655 C CA . VAL A 1 84 ? 6.308 6.822 1.655 1.00 91.06 84 VAL A CA 1
ATOM 656 C C . VAL A 1 84 ? 6.596 8.315 1.506 1.00 91.06 84 VAL A C 1
ATOM 658 O O . VAL A 1 84 ? 6.898 8.768 0.402 1.00 91.06 84 VAL A O 1
ATOM 661 N N . TYR A 1 85 ? 6.579 9.072 2.606 1.00 86.94 85 TYR A N 1
ATOM 662 C CA . TYR A 1 85 ? 6.911 10.496 2.601 1.00 86.94 85 TYR A CA 1
ATOM 663 C C . TYR A 1 85 ? 8.335 10.752 2.089 1.00 86.94 85 TYR A C 1
ATOM 665 O O . TYR A 1 85 ? 8.526 11.556 1.177 1.00 86.94 85 TYR A O 1
ATOM 673 N N . ASN A 1 86 ? 9.329 10.023 2.599 1.00 80.81 86 ASN A N 1
ATOM 674 C CA . ASN A 1 86 ? 10.730 10.191 2.205 1.00 80.81 86 ASN A CA 1
ATOM 675 C C . ASN A 1 86 ? 10.986 9.783 0.748 1.00 80.81 86 ASN A C 1
ATOM 677 O O . ASN A 1 86 ? 11.812 10.391 0.067 1.00 80.81 86 ASN A O 1
ATOM 681 N N . ASN A 1 87 ? 10.254 8.787 0.248 1.00 74.69 87 ASN A N 1
ATOM 682 C CA . ASN A 1 87 ? 10.395 8.316 -1.125 1.00 74.69 87 ASN A CA 1
ATOM 683 C C . ASN A 1 87 ? 9.571 9.124 -2.139 1.00 74.69 87 ASN A C 1
ATOM 685 O O . ASN A 1 87 ? 9.879 9.055 -3.330 1.00 74.69 87 ASN A O 1
ATOM 689 N N . SER A 1 88 ? 8.602 9.936 -1.695 1.00 67.88 88 SER A N 1
ATOM 690 C CA . SER A 1 88 ? 7.663 10.699 -2.540 1.00 67.88 88 SER A CA 1
ATOM 691 C C . SER A 1 88 ? 8.312 11.607 -3.589 1.00 67.88 88 SER A C 1
ATOM 693 O O . SER A 1 88 ? 7.793 11.727 -4.696 1.00 67.88 88 SER A O 1
ATOM 695 N N . ASN A 1 89 ? 9.479 12.182 -3.288 1.00 56.91 89 ASN A N 1
ATOM 696 C CA . ASN A 1 89 ? 10.199 13.093 -4.187 1.00 56.91 89 ASN A CA 1
ATOM 697 C C . ASN A 1 89 ? 11.078 12.378 -5.225 1.00 56.91 89 ASN A C 1
ATOM 699 O O . ASN A 1 89 ? 11.671 13.020 -6.097 1.00 56.91 89 ASN A O 1
ATOM 703 N N . SER A 1 90 ? 11.196 11.051 -5.155 1.00 62.09 90 SER A N 1
ATOM 704 C CA . SER A 1 90 ? 11.952 10.298 -6.148 1.00 62.09 90 SER A CA 1
ATOM 705 C C . SER A 1 90 ? 11.093 10.062 -7.395 1.00 62.09 90 SER A C 1
ATOM 707 O O . SER A 1 90 ? 9.968 9.574 -7.313 1.00 62.09 90 SER A O 1
ATOM 709 N N . LYS A 1 91 ? 11.645 10.314 -8.592 1.00 54.47 91 LYS A N 1
ATOM 710 C CA . LYS A 1 91 ? 10.993 9.967 -9.879 1.00 54.47 91 LYS A CA 1
ATOM 711 C C . LYS A 1 91 ? 10.668 8.465 -10.014 1.00 54.47 91 LYS A C 1
ATOM 713 O O . LYS A 1 91 ? 10.019 8.064 -10.974 1.00 54.47 91 LYS A O 1
ATOM 718 N N . LYS A 1 92 ? 11.156 7.639 -9.082 1.00 60.03 92 LYS A N 1
ATOM 719 C CA . LYS A 1 92 ? 10.980 6.187 -9.023 1.00 60.03 92 LYS A CA 1
ATOM 720 C C . LYS A 1 92 ? 10.020 5.746 -7.912 1.00 60.03 92 LYS A C 1
ATOM 722 O O . LYS A 1 92 ? 9.933 4.541 -7.682 1.00 60.03 92 LYS A O 1
ATOM 727 N N . ASN A 1 93 ? 9.314 6.653 -7.226 1.00 66.88 93 ASN A N 1
ATOM 728 C CA . ASN A 1 93 ? 8.419 6.228 -6.155 1.00 66.88 93 ASN A CA 1
ATOM 729 C C . ASN A 1 93 ? 7.261 5.397 -6.715 1.00 66.88 93 ASN A C 1
ATOM 731 O O . ASN A 1 93 ? 6.362 5.912 -7.378 1.00 66.88 93 ASN A O 1
ATOM 735 N N . LYS A 1 94 ? 7.304 4.089 -6.455 1.00 85.00 94 LYS A N 1
ATOM 736 C CA . LYS A 1 94 ? 6.258 3.147 -6.858 1.00 85.00 94 LYS A CA 1
ATOM 737 C C . LYS A 1 94 ? 5.173 3.021 -5.787 1.00 85.00 94 LYS A C 1
ATOM 739 O O . LYS A 1 94 ? 4.146 2.427 -6.098 1.00 85.00 94 LYS A O 1
ATOM 744 N N . TYR A 1 95 ? 5.398 3.531 -4.572 1.00 91.06 95 TYR A N 1
ATOM 745 C CA . TYR A 1 95 ? 4.582 3.268 -3.387 1.00 91.06 95 TYR A CA 1
ATOM 746 C C . TYR A 1 95 ? 3.725 4.460 -2.990 1.00 91.06 95 TYR A C 1
ATOM 748 O O . TYR A 1 95 ? 4.175 5.605 -3.011 1.00 91.06 95 TYR A O 1
ATOM 756 N N . ASP A 1 96 ? 2.503 4.159 -2.573 1.00 92.12 96 ASP A N 1
ATOM 757 C CA . ASP A 1 96 ? 1.537 5.142 -2.113 1.00 92.12 96 ASP A CA 1
ATOM 758 C C . ASP A 1 96 ? 0.709 4.551 -0.960 1.00 92.12 96 ASP A C 1
ATOM 760 O O . ASP A 1 96 ? 0.539 3.330 -0.841 1.00 92.12 96 ASP A O 1
ATOM 764 N N . LEU A 1 97 ? 0.240 5.427 -0.079 1.00 93.88 97 LEU A N 1
ATOM 765 C CA . LEU A 1 97 ? -0.479 5.082 1.139 1.00 93.88 97 LEU A CA 1
ATOM 766 C C . LEU A 1 97 ? -1.766 5.896 1.184 1.00 93.88 97 LEU A C 1
ATOM 768 O O . LEU A 1 97 ? -1.733 7.123 1.165 1.00 93.88 97 LEU A O 1
ATOM 772 N N . MET A 1 98 ? -2.905 5.218 1.296 1.00 93.25 98 MET A N 1
ATOM 773 C CA . MET A 1 98 ? -4.197 5.892 1.424 1.00 93.25 98 MET A CA 1
ATOM 774 C C . MET A 1 98 ? -4.992 5.360 2.608 1.00 93.25 98 MET A C 1
ATOM 776 O O . MET A 1 98 ? -5.010 4.156 2.865 1.00 93.25 98 MET A O 1
ATOM 780 N N . ALA A 1 99 ? -5.670 6.265 3.306 1.00 94.44 99 ALA A N 1
ATOM 781 C CA . ALA A 1 99 ? -6.643 5.909 4.325 1.00 94.44 99 ALA A CA 1
ATOM 782 C C . ALA A 1 99 ? -8.003 5.613 3.672 1.00 94.44 99 ALA A C 1
ATOM 784 O O . ALA A 1 99 ? -8.403 6.312 2.740 1.00 94.44 99 ALA A O 1
ATOM 785 N N . ILE A 1 100 ? -8.699 4.594 4.171 1.00 94.62 100 ILE A N 1
ATOM 786 C CA . ILE A 1 100 ? -10.020 4.151 3.718 1.00 94.62 100 ILE A CA 1
ATOM 787 C C . ILE A 1 100 ? -10.962 3.940 4.904 1.00 94.62 100 ILE A C 1
ATOM 789 O O . ILE A 1 100 ? -10.532 3.709 6.040 1.00 94.62 100 ILE A O 1
ATOM 793 N N . SER A 1 101 ? -12.260 4.009 4.633 1.00 94.56 101 SER A N 1
ATOM 794 C CA . SER A 1 101 ? -13.299 3.683 5.605 1.00 94.56 101 SER A CA 1
ATOM 795 C C . SER A 1 101 ? -13.341 2.181 5.920 1.00 94.56 101 SER A C 1
ATOM 797 O O . SER A 1 101 ? -12.904 1.328 5.138 1.00 94.56 101 SER A O 1
ATOM 799 N N . THR A 1 102 ? -13.933 1.844 7.067 1.00 93.44 102 THR A N 1
ATOM 800 C CA . THR A 1 102 ? -14.203 0.454 7.464 1.00 93.44 102 THR A CA 1
ATOM 801 C C . THR A 1 102 ? -15.096 -0.270 6.455 1.00 93.44 102 THR A C 1
ATOM 803 O O . THR A 1 102 ? -14.875 -1.447 6.166 1.00 93.44 102 THR A O 1
ATOM 806 N N . GLU A 1 103 ? -16.074 0.429 5.873 1.00 94.25 103 GLU A N 1
ATOM 807 C CA . GLU A 1 103 ? -16.966 -0.141 4.862 1.00 94.25 103 GLU A CA 1
ATOM 808 C C . GLU A 1 103 ? -16.204 -0.512 3.584 1.00 94.25 103 GLU A C 1
ATOM 810 O O . GLU A 1 103 ? -16.306 -1.649 3.105 1.00 94.25 103 GLU A O 1
ATOM 815 N N . THR A 1 104 ? -15.382 0.409 3.072 1.00 95.69 104 THR A N 1
ATOM 816 C CA . THR A 1 104 ? -14.515 0.156 1.915 1.00 95.69 104 THR A CA 1
ATOM 817 C C . THR A 1 104 ? -13.595 -1.029 2.174 1.00 95.69 104 THR A C 1
ATOM 819 O O . THR A 1 104 ? -13.481 -1.914 1.325 1.00 95.69 104 THR A O 1
ATOM 822 N N . ALA A 1 105 ? -12.963 -1.100 3.349 1.00 94.88 105 ALA A N 1
ATOM 823 C CA . ALA A 1 105 ? -12.089 -2.217 3.692 1.00 94.88 105 ALA A CA 1
ATOM 824 C C . ALA A 1 105 ? -12.844 -3.555 3.731 1.00 94.88 105 ALA A C 1
ATOM 826 O O . ALA A 1 105 ? -12.361 -4.550 3.193 1.00 94.88 105 ALA A O 1
ATOM 827 N N . GLY A 1 106 ? -14.057 -3.581 4.291 1.00 95.00 106 GLY A N 1
ATOM 828 C CA . GLY A 1 106 ? -14.904 -4.774 4.295 1.00 95.00 106 GLY A CA 1
ATOM 829 C C . GLY A 1 106 ? -15.229 -5.270 2.881 1.00 95.00 106 GLY A C 1
ATOM 830 O O . GLY A 1 106 ? -15.117 -6.464 2.600 1.00 95.00 106 GLY A O 1
ATOM 831 N N . LYS A 1 107 ? -15.577 -4.357 1.967 1.00 96.62 107 LYS A N 1
ATOM 832 C CA . LYS A 1 107 ? -15.836 -4.671 0.548 1.00 96.62 107 LYS A CA 1
ATOM 833 C C . LYS A 1 107 ? -14.575 -5.109 -0.200 1.00 96.62 107 LYS A C 1
ATOM 835 O O . LYS A 1 107 ? -14.630 -6.038 -1.009 1.00 96.62 107 LYS A O 1
ATOM 840 N N . LEU A 1 108 ? -13.431 -4.489 0.100 1.00 95.94 108 LEU A N 1
ATOM 841 C CA . LEU A 1 108 ? -12.125 -4.890 -0.423 1.00 95.94 108 LEU A CA 1
ATOM 842 C C . LEU A 1 108 ? -11.801 -6.339 -0.044 1.00 95.94 108 LEU A C 1
ATOM 844 O O . LEU A 1 108 ? -11.480 -7.130 -0.928 1.00 95.94 108 LEU A O 1
ATOM 848 N N . LEU A 1 109 ? -11.934 -6.706 1.235 1.00 95.06 109 LEU A N 1
ATOM 849 C CA . LEU A 1 109 ? -11.629 -8.058 1.722 1.00 95.06 109 LEU A CA 1
ATOM 850 C C . LEU A 1 109 ? -12.555 -9.134 1.131 1.00 95.06 109 LEU A C 1
ATOM 852 O O . LEU A 1 109 ? -12.149 -10.286 1.006 1.00 95.06 109 LEU A O 1
ATOM 856 N N . ARG A 1 110 ? -13.770 -8.764 0.708 1.00 96.56 110 ARG A N 1
ATOM 857 C CA . ARG A 1 110 ? -14.696 -9.648 -0.025 1.00 96.56 110 ARG A CA 1
ATOM 858 C C . ARG A 1 110 ? -14.428 -9.722 -1.535 1.00 96.56 110 ARG A C 1
ATOM 860 O O . ARG A 1 110 ? -15.115 -10.456 -2.240 1.00 96.56 110 ARG A O 1
ATOM 867 N N . GLY A 1 111 ? -13.451 -8.975 -2.054 1.00 93.50 111 GLY A N 1
ATOM 868 C CA . GLY A 1 111 ? -13.100 -8.980 -3.479 1.00 93.50 111 GLY A CA 1
ATOM 869 C C . GLY A 1 111 ? -14.125 -8.288 -4.390 1.00 93.50 111 GLY A C 1
ATOM 870 O O . GLY A 1 111 ? -14.173 -8.574 -5.598 1.00 93.50 111 GLY A O 1
ATOM 871 N N . GLU A 1 112 ? -14.943 -7.387 -3.831 1.00 96.94 112 GLU A N 1
ATOM 872 C CA . GLU A 1 112 ? -15.967 -6.629 -4.570 1.00 96.94 112 GLU A CA 1
ATOM 873 C C . GLU A 1 112 ? -15.339 -5.606 -5.534 1.00 96.94 112 GLU A C 1
ATOM 875 O O . GLU A 1 112 ? -15.897 -5.310 -6.593 1.00 96.94 112 GLU A O 1
ATOM 880 N N . PHE A 1 113 ? -14.135 -5.114 -5.229 1.00 94.31 113 PHE A N 1
ATOM 881 C CA . PHE A 1 113 ? -13.399 -4.208 -6.108 1.00 94.31 113 PHE A CA 1
ATOM 882 C C . PHE A 1 113 ? -12.472 -4.973 -7.049 1.00 94.31 113 PHE A C 1
ATOM 884 O O . PHE A 1 113 ? -11.594 -5.719 -6.626 1.00 94.31 113 PHE A O 1
ATOM 891 N N . LYS A 1 114 ? -12.639 -4.746 -8.355 1.00 90.56 114 LYS A N 1
ATOM 892 C CA . LYS A 1 114 ? -11.749 -5.300 -9.392 1.00 90.56 114 LYS A CA 1
ATOM 893 C C . LYS A 1 114 ? -10.562 -4.398 -9.717 1.00 90.56 114 LYS A C 1
ATOM 895 O O . LYS A 1 114 ? -9.605 -4.854 -10.329 1.00 90.56 114 LYS A O 1
ATOM 900 N N . THR A 1 115 ? -10.637 -3.124 -9.342 1.00 91.25 115 THR A N 1
ATOM 901 C CA . THR A 1 115 ? -9.579 -2.139 -9.573 1.00 91.25 115 THR A CA 1
ATOM 902 C C . THR A 1 115 ? -9.494 -1.181 -8.394 1.00 91.25 115 THR A C 1
ATOM 904 O O . THR A 1 115 ? -10.495 -0.883 -7.741 1.00 91.25 115 THR A O 1
ATOM 907 N N . MET A 1 116 ? -8.299 -0.645 -8.162 1.00 91.50 116 MET A N 1
ATOM 908 C CA . MET A 1 116 ? -8.070 0.394 -7.159 1.00 91.50 116 MET A CA 1
ATOM 909 C C . MET A 1 116 ? -8.852 1.680 -7.466 1.00 91.50 116 MET A C 1
ATOM 911 O O . MET A 1 116 ? -9.295 2.356 -6.550 1.00 91.50 116 MET A O 1
ATOM 915 N N . SER A 1 117 ? -9.078 2.009 -8.744 1.00 92.00 117 SER A N 1
ATOM 916 C CA . SER A 1 117 ? -9.914 3.158 -9.127 1.00 92.00 117 SER A CA 1
ATOM 917 C C . SER A 1 117 ? -11.357 3.008 -8.631 1.00 92.00 117 SER A C 1
ATOM 919 O O . SER A 1 117 ? -11.894 3.957 -8.069 1.00 92.00 117 SER A O 1
ATOM 921 N N . LYS A 1 118 ? -11.959 1.812 -8.745 1.00 94.75 118 LYS A N 1
ATOM 922 C CA . LYS A 1 118 ? -13.299 1.545 -8.191 1.00 94.75 118 LYS A CA 1
ATOM 923 C C . LYS A 1 118 ? -13.321 1.631 -6.666 1.00 94.75 118 LYS A C 1
ATOM 925 O O . LYS A 1 118 ? -14.272 2.165 -6.112 1.00 94.75 118 LYS A O 1
ATOM 930 N N . LEU A 1 119 ? -12.274 1.129 -6.010 1.00 95.56 119 LEU A N 1
ATOM 931 C CA . LEU A 1 119 ? -12.121 1.235 -4.560 1.00 95.56 119 LEU A CA 1
ATOM 932 C C . LEU A 1 119 ? -12.042 2.700 -4.114 1.00 95.56 119 LEU A C 1
ATOM 934 O O . LEU A 1 119 ? -12.781 3.103 -3.223 1.00 95.56 119 LEU A O 1
ATOM 938 N N . LYS A 1 120 ? -11.184 3.500 -4.760 1.00 93.44 120 LYS A N 1
ATOM 939 C CA . LYS A 1 120 ? -11.014 4.933 -4.478 1.00 93.44 120 LYS A CA 1
ATOM 940 C C . LYS A 1 120 ? -12.303 5.721 -4.715 1.00 93.44 120 LYS A C 1
ATOM 942 O O . LYS A 1 120 ? -12.643 6.556 -3.888 1.00 93.44 120 LYS A O 1
ATOM 947 N N . GLY A 1 121 ? -13.011 5.438 -5.811 1.00 94.62 121 GLY A N 1
ATOM 948 C CA . GLY A 1 121 ? -14.295 6.071 -6.120 1.00 94.62 121 GLY A CA 1
ATOM 949 C C . GLY A 1 121 ? -15.335 5.793 -5.038 1.00 94.62 121 GLY A C 1
ATOM 950 O O . GLY A 1 121 ? -15.867 6.725 -4.448 1.00 94.62 121 GLY A O 1
ATOM 951 N N . PHE A 1 122 ? -15.525 4.519 -4.690 1.00 95.06 122 PHE A N 1
ATOM 952 C CA . PHE A 1 122 ? -16.456 4.132 -3.633 1.00 95.06 122 PHE A CA 1
ATOM 953 C C . PHE A 1 122 ? -16.113 4.777 -2.279 1.00 95.06 122 PHE A C 1
ATOM 955 O O . PHE A 1 122 ? -16.980 5.333 -1.618 1.00 95.06 122 PHE A O 1
ATOM 962 N N . ASP A 1 123 ? -14.837 4.770 -1.883 1.00 94.62 123 ASP A N 1
ATOM 963 C CA . ASP A 1 123 ? -14.412 5.368 -0.611 1.00 94.62 123 ASP A CA 1
ATOM 964 C C . ASP A 1 123 ? -14.543 6.898 -0.568 1.00 94.62 123 ASP A C 1
ATOM 966 O O . ASP A 1 123 ? -14.624 7.480 0.513 1.00 94.62 123 ASP A O 1
ATOM 970 N N . SER A 1 124 ? -14.528 7.558 -1.730 1.00 91.38 124 SER A N 1
ATOM 971 C CA . SER A 1 124 ? -14.724 9.007 -1.834 1.00 91.38 124 SER A CA 1
ATOM 972 C C . SER A 1 124 ? -16.186 9.433 -1.704 1.00 91.38 124 SER A C 1
ATOM 974 O O . SER A 1 124 ? -16.445 10.569 -1.321 1.00 91.38 124 SER A O 1
ATOM 976 N N . GLU A 1 125 ? -17.125 8.527 -1.986 1.00 91.44 125 GLU A N 1
ATOM 977 C CA . GLU A 1 125 ? -18.569 8.755 -1.845 1.00 91.44 125 GLU A CA 1
ATOM 978 C C . GLU A 1 125 ? -19.056 8.540 -0.404 1.00 91.44 125 GLU A C 1
ATOM 980 O O . GLU A 1 125 ? -20.150 8.970 -0.044 1.00 91.44 125 GLU A O 1
ATOM 985 N N . ILE A 1 126 ? -18.246 7.892 0.438 1.00 87.94 126 ILE A N 1
ATOM 986 C CA . ILE A 1 126 ? -18.564 7.682 1.848 1.00 87.94 126 ILE A CA 1
ATOM 987 C C . ILE A 1 126 ? -18.194 8.934 2.645 1.00 87.94 126 ILE A C 1
ATOM 989 O O . ILE A 1 126 ? -17.015 9.246 2.840 1.00 87.94 126 ILE A O 1
ATOM 993 N N . GLU A 1 127 ? -19.206 9.597 3.203 1.00 78.31 127 GLU A N 1
ATOM 994 C CA . GLU A 1 127 ? -19.032 10.631 4.225 1.00 78.31 127 GLU A CA 1
ATOM 995 C C . GLU A 1 127 ? -18.610 9.995 5.561 1.00 78.31 127 GLU A C 1
ATOM 997 O O . GLU A 1 127 ? -19.406 9.809 6.478 1.00 78.31 127 GLU A O 1
ATOM 1002 N N . SER A 1 128 ? -17.331 9.625 5.672 1.00 76.62 128 SER A N 1
ATOM 1003 C CA . SER A 1 128 ? -16.727 9.177 6.930 1.00 76.62 128 SER A CA 1
ATOM 1004 C C . SER A 1 128 ? -15.605 10.117 7.341 1.00 76.62 128 SER A C 1
ATOM 1006 O O . SER A 1 128 ? -14.587 10.228 6.654 1.00 76.62 128 SER A O 1
ATOM 1008 N N . PHE A 1 129 ? -15.778 10.763 8.495 1.00 72.25 129 PHE A N 1
ATOM 1009 C CA . PHE A 1 129 ? -14.761 11.625 9.101 1.00 72.25 129 PHE A CA 1
ATOM 1010 C C . PHE A 1 129 ? -13.572 10.839 9.657 1.00 72.25 129 PHE A C 1
ATOM 1012 O O . PHE A 1 129 ? -12.471 11.380 9.737 1.00 72.25 129 PHE A O 1
ATOM 1019 N N . ASP A 1 130 ? -13.776 9.568 10.012 1.00 82.38 130 ASP A N 1
ATOM 1020 C CA . ASP A 1 130 ? -12.702 8.692 10.465 1.00 82.38 130 ASP A CA 1
ATOM 1021 C C . ASP A 1 130 ? -12.420 7.604 9.426 1.00 82.38 130 ASP A C 1
ATOM 1023 O O . ASP A 1 130 ? -13.314 6.890 8.961 1.00 82.38 130 ASP A O 1
ATOM 1027 N N . LYS A 1 131 ? -11.150 7.494 9.043 1.00 87.44 131 LYS A N 1
ATOM 1028 C CA . LYS A 1 131 ? -10.634 6.469 8.133 1.00 87.44 131 LYS A CA 1
ATOM 1029 C C . LYS A 1 131 ? -9.586 5.667 8.902 1.00 87.44 131 LYS A C 1
ATOM 1031 O O . LYS A 1 131 ? -8.391 5.957 8.798 1.00 87.44 131 LYS A O 1
ATOM 1036 N N . PRO A 1 132 ? -10.022 4.696 9.727 1.00 91.25 132 PRO A N 1
ATOM 1037 C CA . PRO A 1 132 ? -9.138 3.995 10.653 1.00 91.25 132 PRO A CA 1
ATOM 1038 C C . PRO A 1 132 ? -8.249 2.963 9.954 1.00 91.25 132 PRO A C 1
ATOM 1040 O O . PRO A 1 132 ? -7.407 2.345 10.594 1.00 91.25 132 PRO A O 1
ATOM 1043 N N . ILE A 1 133 ? -8.421 2.739 8.652 1.00 95.06 133 ILE A N 1
ATOM 1044 C CA . ILE A 1 133 ? -7.696 1.711 7.912 1.00 95.06 133 ILE A CA 1
ATOM 1045 C C . ILE A 1 133 ? -6.830 2.396 6.872 1.00 95.06 133 ILE A C 1
ATOM 1047 O O . ILE A 1 133 ? -7.290 3.286 6.168 1.00 95.06 133 ILE A O 1
ATOM 1051 N N . SER A 1 134 ? -5.571 1.987 6.762 1.00 95.75 134 SER A N 1
ATOM 1052 C CA . SER A 1 134 ? -4.663 2.476 5.725 1.00 95.75 134 SER A CA 1
ATOM 1053 C C . SER A 1 134 ? -4.189 1.326 4.854 1.00 95.75 134 SER A C 1
ATOM 1055 O O . SER A 1 134 ? -3.849 0.257 5.358 1.00 95.75 134 SER A O 1
ATOM 1057 N N . ILE A 1 135 ? -4.154 1.545 3.545 1.00 96.19 135 ILE A N 1
ATOM 1058 C CA . ILE A 1 135 ? -3.660 0.573 2.574 1.00 96.19 135 ILE A CA 1
ATOM 1059 C C . ILE A 1 135 ? -2.391 1.108 1.923 1.00 96.19 135 ILE A C 1
ATOM 1061 O O . ILE A 1 135 ? -2.376 2.203 1.359 1.00 96.19 135 ILE A O 1
ATOM 1065 N N . LEU A 1 136 ? -1.324 0.319 2.016 1.00 96.00 136 LEU A N 1
ATOM 1066 C CA . LEU A 1 136 ? -0.106 0.521 1.246 1.00 96.00 136 LEU A CA 1
ATOM 1067 C C . LEU A 1 136 ? -0.262 -0.232 -0.070 1.00 96.00 136 LEU A C 1
ATOM 1069 O O . LEU A 1 136 ? -0.572 -1.427 -0.077 1.00 96.00 136 LEU A O 1
ATOM 1073 N N . PHE A 1 137 ? -0.011 0.444 -1.180 1.00 94.56 137 PHE A N 1
ATOM 1074 C CA . PHE A 1 137 ? -0.047 -0.168 -2.498 1.00 94.56 137 PHE A CA 1
ATOM 1075 C C . PHE A 1 137 ? 1.101 0.339 -3.364 1.00 94.56 137 PHE A C 1
ATOM 1077 O O . PHE A 1 137 ? 1.662 1.408 -3.122 1.00 94.56 137 PHE A O 1
ATOM 1084 N N . ARG A 1 138 ? 1.457 -0.442 -4.385 1.00 91.69 138 ARG A N 1
ATOM 1085 C CA . ARG A 1 138 ? 2.456 -0.047 -5.377 1.00 91.69 138 ARG A CA 1
ATOM 1086 C C . ARG A 1 138 ? 1.962 -0.163 -6.805 1.00 91.69 138 ARG A C 1
ATOM 1088 O O . ARG A 1 138 ? 1.164 -1.044 -7.119 1.00 91.69 138 ARG A O 1
ATOM 1095 N N . SER A 1 139 ? 2.482 0.698 -7.672 1.00 88.88 139 SER A N 1
ATOM 1096 C CA . SER A 1 139 ? 2.271 0.628 -9.118 1.00 88.88 139 SER A CA 1
ATOM 1097 C C . SER A 1 139 ? 3.405 -0.155 -9.780 1.00 88.88 139 SER A C 1
ATOM 1099 O O . SER A 1 139 ? 4.582 0.163 -9.614 1.00 88.88 139 SER A O 1
ATOM 1101 N N . VAL A 1 140 ? 3.055 -1.188 -10.540 1.00 85.75 140 VAL A N 1
ATOM 1102 C CA . VAL A 1 140 ? 3.989 -2.090 -11.226 1.00 85.75 140 VAL A CA 1
ATOM 1103 C C . VAL A 1 140 ? 3.646 -2.102 -12.711 1.00 85.75 140 VAL A C 1
ATOM 1105 O O . VAL A 1 140 ? 2.471 -2.100 -13.066 1.00 85.75 140 VAL A O 1
ATOM 1108 N N . LYS A 1 141 ? 4.647 -2.113 -13.597 1.00 83.81 141 LYS A N 1
ATOM 1109 C CA . LYS A 1 141 ? 4.395 -2.282 -15.035 1.00 83.81 141 LYS A CA 1
ATOM 1110 C C . LYS A 1 141 ? 3.834 -3.677 -15.303 1.00 83.81 141 LYS A C 1
ATOM 1112 O O . LYS A 1 141 ? 4.366 -4.667 -14.811 1.00 83.81 141 LYS A O 1
ATOM 1117 N N . ASN A 1 142 ? 2.783 -3.745 -16.106 1.00 78.56 142 ASN A N 1
ATOM 1118 C CA . ASN A 1 142 ? 2.187 -4.975 -16.588 1.00 78.56 142 ASN A CA 1
ATOM 1119 C C . ASN A 1 142 ? 2.891 -5.394 -17.891 1.00 78.56 142 ASN A C 1
ATOM 1121 O O . ASN A 1 142 ? 2.673 -4.760 -18.930 1.00 78.56 142 ASN A O 1
ATOM 1125 N N . PRO A 1 143 ? 3.709 -6.462 -17.874 1.00 72.12 143 PRO A N 1
ATOM 1126 C CA . PRO A 1 143 ? 4.425 -6.906 -19.067 1.00 72.12 143 PRO A CA 1
ATOM 1127 C C . PRO A 1 143 ? 3.479 -7.442 -20.155 1.00 72.12 143 PRO A C 1
ATOM 1129 O O . PRO A 1 143 ? 3.822 -7.416 -21.331 1.00 72.12 143 PRO A O 1
ATOM 1132 N N . ASN A 1 144 ? 2.263 -7.865 -19.788 1.00 74.94 144 ASN A N 1
ATOM 1133 C CA . ASN A 1 144 ? 1.309 -8.518 -20.689 1.00 74.94 144 ASN A CA 1
ATOM 1134 C C . ASN A 1 144 ? 0.353 -7.540 -21.396 1.00 74.94 144 ASN A C 1
ATOM 1136 O O . ASN A 1 144 ? -0.449 -7.964 -22.224 1.00 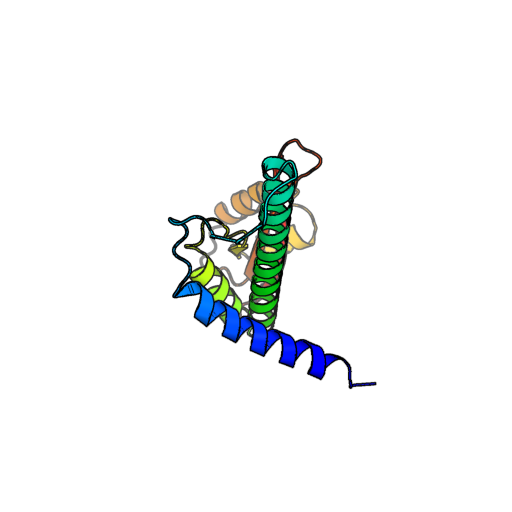74.94 144 ASN A O 1
ATOM 1140 N N . ARG A 1 145 ? 0.382 -6.245 -21.050 1.00 69.44 145 ARG A N 1
ATOM 1141 C CA . ARG A 1 145 ? -0.523 -5.215 -21.597 1.00 69.44 145 ARG A CA 1
ATOM 1142 C C . ARG A 1 145 ? 0.227 -3.974 -22.076 1.00 69.44 145 ARG A C 1
ATOM 1144 O O . ARG A 1 145 ? -0.131 -2.857 -21.734 1.00 69.44 145 ARG A O 1
ATOM 1151 N N . GLY A 1 146 ? 1.313 -4.172 -22.822 1.00 61.59 146 GLY A N 1
ATOM 1152 C CA . GLY A 1 146 ? 1.969 -3.083 -23.557 1.00 61.59 146 GLY A CA 1
ATOM 1153 C C . GLY A 1 146 ? 2.472 -1.911 -22.702 1.00 61.59 146 GLY A C 1
ATOM 1154 O O . GLY A 1 146 ? 2.568 -0.802 -23.212 1.00 61.59 146 GLY A O 1
ATOM 1155 N N . GLY A 1 147 ? 2.796 -2.134 -21.422 1.00 63.78 147 GLY A N 1
ATOM 1156 C CA . GLY A 1 147 ? 3.326 -1.088 -20.540 1.00 63.78 147 GLY A CA 1
ATOM 1157 C C . GLY A 1 147 ? 2.304 -0.390 -19.639 1.00 63.78 147 GLY A C 1
ATOM 1158 O O . GLY A 1 147 ? 2.691 0.544 -18.936 1.00 63.78 147 GLY A O 1
ATOM 1159 N N . ASP A 1 148 ? 1.051 -0.855 -19.593 1.00 78.19 148 ASP A N 1
ATOM 1160 C CA . ASP A 1 148 ? 0.073 -0.420 -18.587 1.00 78.19 148 ASP A CA 1
ATOM 1161 C C . ASP A 1 148 ? 0.588 -0.639 -17.157 1.00 78.19 148 ASP A C 1
ATOM 1163 O O . ASP A 1 148 ? 1.321 -1.589 -16.885 1.00 78.19 148 ASP A O 1
ATOM 1167 N N . PHE A 1 149 ? 0.164 0.194 -16.205 1.00 79.69 149 PHE A N 1
ATOM 1168 C CA . PHE A 1 149 ? 0.479 -0.002 -14.789 1.00 79.69 149 PHE A CA 1
ATOM 1169 C C . PHE A 1 149 ? -0.651 -0.751 -14.073 1.00 79.69 149 PHE A C 1
ATOM 1171 O O . PHE A 1 149 ? -1.825 -0.403 -14.182 1.00 79.69 149 PHE A O 1
ATOM 1178 N N . MET A 1 150 ? -0.289 -1.772 -13.301 1.00 85.50 150 MET A N 1
ATOM 1179 C CA . MET A 1 150 ? -1.162 -2.459 -12.352 1.00 85.50 150 MET A CA 1
ATOM 1180 C C . MET A 1 150 ? -0.857 -1.998 -10.927 1.00 85.50 150 MET A C 1
ATOM 1182 O O . MET A 1 150 ? 0.293 -1.723 -10.591 1.00 85.50 150 MET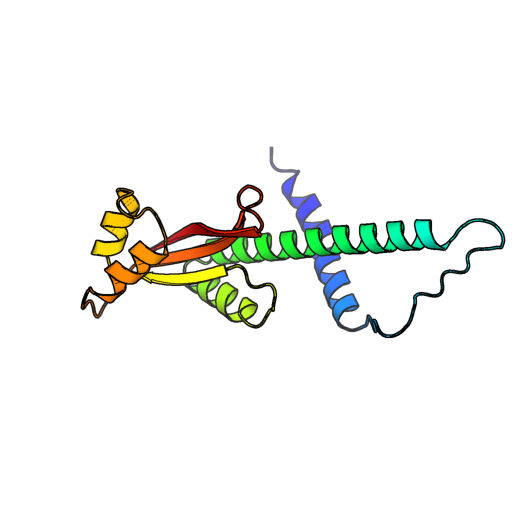 A O 1
ATOM 1186 N N . GLN A 1 151 ? -1.883 -1.929 -10.082 1.00 90.12 151 GLN A N 1
ATOM 1187 C CA . GLN A 1 151 ? -1.740 -1.557 -8.675 1.00 90.12 151 GLN A CA 1
ATOM 1188 C C . GLN A 1 151 ? -1.892 -2.794 -7.792 1.00 90.12 151 GLN A C 1
ATOM 1190 O O . GLN A 1 151 ? -2.871 -3.529 -7.915 1.00 90.12 151 GLN A O 1
ATOM 1195 N N . VAL A 1 152 ? -0.910 -3.021 -6.921 1.00 91.25 152 VAL A N 1
ATOM 1196 C CA . VAL A 1 152 ? -0.836 -4.166 -6.006 1.00 91.25 152 VAL A CA 1
ATOM 1197 C C . VAL A 1 152 ? -0.935 -3.657 -4.578 1.00 91.25 152 VAL A C 1
ATOM 1199 O O . VAL A 1 152 ? -0.169 -2.777 -4.194 1.00 91.25 152 VAL A O 1
ATOM 1202 N N . ILE A 1 153 ? -1.865 -4.205 -3.797 1.00 94.25 153 ILE A N 1
ATOM 1203 C CA . ILE A 1 153 ? -1.950 -3.929 -2.359 1.00 94.25 153 ILE A CA 1
ATOM 1204 C C . ILE A 1 153 ? -0.871 -4.750 -1.658 1.00 94.25 153 ILE A C 1
ATOM 1206 O O . ILE A 1 153 ? -0.837 -5.971 -1.773 1.00 94.25 153 ILE A O 1
ATOM 1210 N N . GLU A 1 154 ? 0.008 -4.057 -0.948 1.00 94.06 154 GLU A N 1
ATOM 1211 C CA . GLU A 1 154 ? 1.161 -4.627 -0.255 1.00 94.06 154 GLU A CA 1
ATOM 1212 C C . GLU A 1 154 ? 0.833 -4.977 1.192 1.00 94.06 154 GLU A C 1
ATOM 1214 O O . GLU A 1 154 ? 1.298 -5.986 1.722 1.00 94.06 154 GLU A O 1
ATOM 1219 N N . SER A 1 155 ? 0.089 -4.106 1.875 1.00 94.69 155 SER A N 1
ATOM 1220 C CA . SER A 1 155 ? -0.228 -4.251 3.298 1.00 94.69 155 SER A CA 1
ATOM 1221 C C . SER A 1 155 ? -1.456 -3.425 3.675 1.00 94.69 155 SER A C 1
ATOM 1223 O O . SER A 1 155 ? -1.728 -2.388 3.067 1.00 94.69 155 SER A O 1
ATOM 1225 N N . ILE A 1 156 ? -2.174 -3.886 4.700 1.00 95.69 156 ILE A N 1
ATOM 1226 C CA . ILE A 1 156 ? -3.311 -3.191 5.311 1.00 95.69 156 ILE A CA 1
ATOM 1227 C C . ILE A 1 156 ? -2.970 -2.950 6.780 1.00 95.69 156 I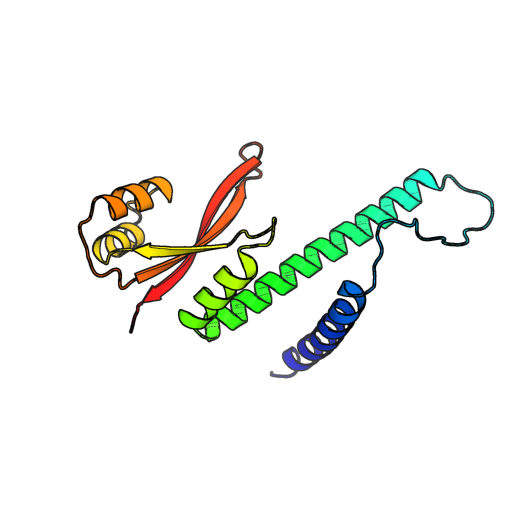LE A C 1
ATOM 1229 O O . ILE A 1 156 ? -2.555 -3.872 7.480 1.00 95.69 156 ILE A O 1
ATOM 1233 N N . PHE A 1 157 ? -3.162 -1.718 7.237 1.00 94.94 157 PHE A N 1
ATOM 1234 C CA . PHE A 1 157 ? -2.895 -1.284 8.602 1.00 94.94 157 PHE A CA 1
ATOM 1235 C C . PHE A 1 157 ? -4.192 -0.852 9.271 1.00 94.94 157 PHE A C 1
ATOM 1237 O O . PHE A 1 157 ? -4.988 -0.126 8.676 1.00 94.94 157 PHE A O 1
ATOM 1244 N N . LEU A 1 158 ? -4.370 -1.269 10.521 1.00 92.19 158 LEU A N 1
ATOM 1245 C CA . LEU A 1 158 ? -5.445 -0.806 11.390 1.00 92.19 158 LEU A CA 1
ATOM 1246 C C . LEU A 1 158 ? -4.868 0.251 12.333 1.00 92.19 158 LEU A C 1
ATOM 1248 O O . LEU A 1 158 ? -3.853 0.007 12.988 1.00 92.19 158 LEU A O 1
ATOM 1252 N N . LYS A 1 159 ? -5.490 1.425 12.378 1.00 80.94 159 LYS A N 1
ATOM 1253 C CA . LYS A 1 159 ? -5.167 2.483 13.332 1.00 80.94 159 LYS A CA 1
ATOM 1254 C C . LYS A 1 159 ? -5.618 2.006 14.715 1.00 80.94 159 LYS A C 1
ATOM 1256 O O . LYS A 1 159 ? -6.795 1.704 14.898 1.00 80.94 159 LYS A O 1
ATOM 1261 N N . GLN A 1 160 ? -4.660 1.865 15.628 1.00 59.72 160 GLN A N 1
ATOM 1262 C CA . GLN A 1 160 ? -4.892 1.551 17.040 1.00 59.72 160 GLN A CA 1
ATOM 1263 C C . GLN A 1 160 ? -4.979 2.837 17.855 1.00 59.72 160 GLN A C 1
ATOM 1265 O O . GLN A 1 160 ? -4.234 3.788 17.512 1.00 59.72 160 GLN A O 1
#

Sequence (160 aa):
MYRLIGKSLRHFLDFKSLLNNVKNGFDTSKPLSIPMGPLSPINDLAGVLIQQYSNDLEETIEMLVQQELAEAKEEGLKGVQSFVYNNSNSKKNKYDLMAISTETAGKLLRGEFKTMSKLKGFDSEIESFDKPISILFRSVKNPNRGGDFMQVIESIFLKQ